Protein AF-A0A4W3HNR4-F1 (afdb_monomer_lite)

InterPro domains:
  IPR026791 Dedicator of cytokinesis [PTHR45653] (2-85)
  IPR056372 Dedicator of cytokinesis, TPR repeats region [PF23554] (2-85)

Secondary structure (DSSP, 8-state):
-HHHHHHHHHHHHHHH---GGGHHHHHHHHHHSGGGHHHHTTTS-HHHHHHHHHHHHHTSPTTSSHHHHHHHHHHHHHSTTTS----

Structure (mmCIF, N/CA/C/O backbone):
data_AF-A0A4W3HNR4-F1
#
_entry.id   AF-A0A4W3HNR4-F1
#
loop_
_atom_site.group_PDB
_atom_site.id
_atom_site.type_symbol
_atom_site.label_atom_id
_atom_site.label_alt_id
_atom_site.label_comp_id
_atom_site.label_asym_id
_atom_site.label_entity_id
_atom_site.label_seq_id
_atom_site.pdbx_PDB_ins_code
_atom_site.Cartn_x
_atom_site.Cartn_y
_atom_site.Cartn_z
_atom_site.occupancy
_atom_site.B_iso_or_equiv
_atom_site.auth_seq_id
_atom_site.auth_comp_id
_atom_site.auth_asym_id
_atom_site.auth_atom_id
_atom_site.pdbx_PDB_model_num
ATOM 1 N N . MET A 1 1 ? 8.299 -17.679 -6.031 1.00 64.62 1 MET A N 1
ATOM 2 C CA . MET A 1 1 ? 7.438 -16.544 -6.426 1.00 64.62 1 MET A CA 1
ATOM 3 C C . MET A 1 1 ? 6.023 -16.688 -5.895 1.00 64.62 1 MET A C 1
ATOM 5 O O . MET A 1 1 ? 5.527 -15.740 -5.300 1.00 64.62 1 MET A O 1
ATOM 9 N N . ASP A 1 2 ? 5.392 -17.857 -6.021 1.00 84.25 2 ASP A N 1
ATOM 10 C CA . ASP A 1 2 ? 3.997 -18.024 -5.578 1.00 84.25 2 ASP A CA 1
ATOM 11 C C . ASP A 1 2 ? 3.795 -17.844 -4.072 1.00 84.25 2 ASP A C 1
ATOM 13 O O . ASP A 1 2 ? 2.779 -17.301 -3.661 1.00 84.25 2 ASP A O 1
ATOM 17 N N . SER A 1 3 ? 4.794 -18.166 -3.246 1.00 91.25 3 SER A N 1
ATOM 18 C CA . SER A 1 3 ? 4.768 -17.873 -1.807 1.00 91.25 3 SER A CA 1
ATOM 19 C C . SER A 1 3 ? 4.676 -16.374 -1.492 1.00 91.25 3 SER A C 1
ATOM 21 O O . SER A 1 3 ? 3.946 -15.981 -0.586 1.00 91.25 3 SER A O 1
ATOM 23 N N . LEU A 1 4 ? 5.372 -15.522 -2.253 1.00 92.25 4 LEU A N 1
ATOM 24 C CA . LEU A 1 4 ? 5.339 -14.071 -2.061 1.00 92.25 4 LEU A CA 1
ATOM 25 C C . LEU A 1 4 ? 4.024 -13.477 -2.583 1.00 92.25 4 LEU A C 1
ATOM 27 O O . LEU A 1 4 ? 3.428 -12.631 -1.922 1.00 92.25 4 LEU A O 1
ATOM 31 N N . ARG A 1 5 ? 3.511 -13.979 -3.713 1.00 94.12 5 ARG A N 1
ATOM 32 C CA . ARG A 1 5 ? 2.154 -13.650 -4.184 1.00 94.12 5 ARG A CA 1
ATOM 33 C C . ARG A 1 5 ? 1.097 -14.016 -3.149 1.00 94.12 5 ARG A C 1
ATOM 35 O O . ARG A 1 5 ? 0.219 -13.207 -2.859 1.00 94.12 5 ARG A O 1
ATOM 42 N N . GLN A 1 6 ? 1.196 -15.218 -2.586 1.00 95.69 6 GLN A N 1
ATOM 43 C CA . GLN A 1 6 ? 0.289 -15.699 -1.552 1.00 95.69 6 GLN A CA 1
ATOM 44 C C . GLN A 1 6 ? 0.338 -14.788 -0.322 1.00 95.69 6 GLN A C 1
ATOM 46 O O . GLN A 1 6 ? -0.712 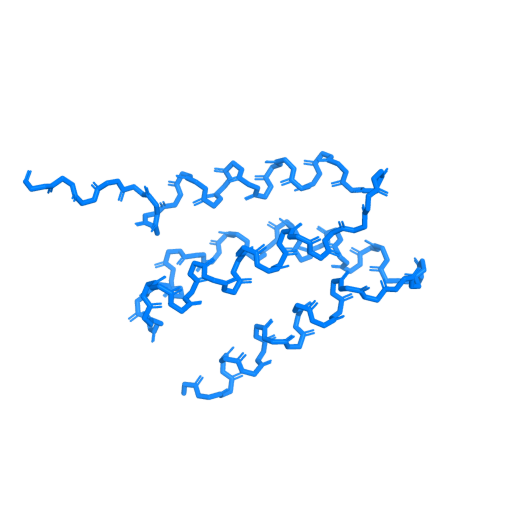-14.416 0.190 1.00 95.69 6 GLN A O 1
ATOM 51 N N . LEU A 1 7 ? 1.533 -14.354 0.096 1.00 94.94 7 LEU A N 1
ATOM 52 C CA . LEU A 1 7 ? 1.691 -13.411 1.203 1.00 94.94 7 LEU A CA 1
ATOM 53 C C . LEU A 1 7 ? 0.938 -12.095 0.950 1.00 94.94 7 LEU A C 1
ATOM 55 O O . LEU A 1 7 ? 0.156 -11.672 1.799 1.00 94.94 7 LEU A O 1
ATOM 59 N N . PHE A 1 8 ? 1.120 -11.468 -0.217 1.00 95.56 8 PHE A N 1
ATOM 60 C CA . PHE A 1 8 ? 0.404 -10.231 -0.562 1.00 95.56 8 PHE A CA 1
ATOM 61 C C . PHE A 1 8 ? -1.117 -10.431 -0.608 1.00 95.56 8 PHE A C 1
ATOM 63 O O . PHE A 1 8 ? -1.863 -9.585 -0.115 1.00 95.56 8 PHE A O 1
ATOM 70 N N . ARG A 1 9 ? -1.589 -11.566 -1.139 1.00 95.31 9 ARG A N 1
ATOM 71 C CA . ARG A 1 9 ? -3.020 -11.916 -1.133 1.00 95.31 9 ARG A CA 1
ATOM 72 C C . ARG A 1 9 ? -3.566 -12.039 0.289 1.00 95.31 9 ARG A C 1
ATOM 74 O O . ARG A 1 9 ? -4.577 -11.414 0.593 1.00 95.31 9 ARG A O 1
ATOM 81 N N . SER A 1 10 ? -2.865 -12.742 1.177 1.00 95.88 10 SER A N 1
ATOM 82 C CA . SER A 1 10 ? -3.273 -12.877 2.580 1.00 95.88 10 SER A CA 1
ATOM 83 C C . SER A 1 10 ? -3.259 -11.543 3.334 1.00 95.88 10 SER A C 1
ATOM 85 O O . SER A 1 10 ? -4.132 -11.298 4.166 1.00 95.88 10 SER A O 1
ATOM 87 N N . ILE A 1 11 ? -2.321 -10.639 3.025 1.00 95.88 11 ILE A N 1
ATOM 88 C CA . ILE A 1 11 ? -2.342 -9.274 3.571 1.00 95.88 11 ILE A CA 1
ATOM 89 C C . ILE A 1 11 ? -3.581 -8.521 3.067 1.00 95.88 11 ILE A C 1
ATOM 91 O O . ILE A 1 11 ? -4.274 -7.895 3.868 1.00 95.88 11 ILE A O 1
ATOM 95 N N . ASN A 1 12 ? -3.911 -8.615 1.777 1.00 95.44 12 ASN A N 1
ATOM 96 C CA . ASN A 1 12 ? -5.102 -7.974 1.212 1.00 95.44 12 ASN A CA 1
ATOM 97 C C . ASN A 1 12 ? -6.406 -8.488 1.829 1.00 95.44 12 ASN A C 1
ATOM 99 O O . ASN A 1 12 ? -7.288 -7.682 2.132 1.00 95.44 12 ASN A O 1
ATOM 103 N N . GLU A 1 13 ? -6.516 -9.793 2.060 1.00 94.25 13 GLU A N 1
ATOM 104 C CA . GLU A 1 13 ? -7.640 -10.406 2.777 1.00 94.25 13 GLU A CA 1
ATOM 105 C C . GLU A 1 13 ? -7.722 -9.917 4.232 1.00 94.25 13 GLU A C 1
ATOM 107 O O . GLU A 1 13 ? -8.797 -9.570 4.720 1.00 94.25 13 GLU A O 1
ATOM 112 N N . MET A 1 14 ? -6.584 -9.801 4.926 1.00 94.25 14 MET A N 1
ATOM 113 C CA . MET A 1 14 ? -6.543 -9.237 6.280 1.00 94.25 14 MET A CA 1
ATOM 114 C C . MET A 1 14 ? -7.035 -7.783 6.300 1.00 94.25 14 MET A C 1
ATOM 116 O O . MET A 1 14 ? -7.787 -7.397 7.203 1.00 94.25 14 MET A O 1
ATOM 120 N N . MET A 1 15 ? -6.674 -6.984 5.290 1.00 94.44 15 MET A N 1
ATOM 121 C CA . MET A 1 15 ? -7.118 -5.594 5.179 1.00 94.44 15 MET A CA 1
ATOM 122 C C . MET A 1 15 ? -8.634 -5.471 4.993 1.00 94.44 15 MET A C 1
ATOM 124 O O . MET A 1 15 ? -9.217 -4.564 5.590 1.00 94.44 15 MET A O 1
ATOM 128 N N . SER A 1 16 ? -9.282 -6.384 4.258 1.00 91.31 16 SER A N 1
ATOM 129 C CA . SER A 1 16 ? -10.720 -6.302 3.942 1.00 91.31 16 SER A CA 1
ATOM 130 C C . SER A 1 16 ? -11.645 -6.712 5.095 1.00 91.31 16 SER A C 1
ATOM 132 O O . SER A 1 16 ? -12.808 -6.309 5.120 1.00 91.31 16 SER A O 1
ATOM 134 N N . GLY A 1 17 ? -11.151 -7.469 6.081 1.00 86.56 17 GLY A N 1
ATOM 135 C CA . GLY A 1 17 ? -11.967 -7.926 7.212 1.00 86.56 17 GLY A CA 1
ATOM 136 C C . GLY A 1 17 ? -12.562 -6.774 8.037 1.00 86.56 17 GLY A C 1
ATOM 137 O O . GLY A 1 17 ? -11.879 -5.806 8.344 1.00 86.56 17 GLY A O 1
ATOM 138 N N . THR A 1 18 ? -13.819 -6.859 8.463 1.00 80.31 18 THR A N 1
ATOM 139 C CA . THR A 1 18 ? -14.504 -5.769 9.195 1.00 80.31 18 THR A CA 1
ATOM 140 C C . THR A 1 18 ? -14.232 -5.747 10.702 1.00 80.31 18 THR A C 1
ATOM 142 O O . THR A 1 18 ? -14.653 -4.817 11.382 1.00 80.31 18 THR A O 1
ATOM 145 N N . SER A 1 19 ? -13.525 -6.751 11.230 1.00 82.44 19 SER A N 1
ATOM 146 C CA . SER A 1 19 ? -13.236 -6.868 12.661 1.00 82.44 19 SER A CA 1
ATOM 147 C C . SER A 1 19 ? -12.284 -5.778 13.156 1.00 82.44 19 SER A C 1
ATOM 149 O O . SER A 1 19 ? -11.182 -5.594 12.627 1.00 82.44 19 SER A O 1
ATOM 151 N N . ASP A 1 20 ? -12.675 -5.126 14.250 1.00 81.31 20 ASP A N 1
ATOM 152 C CA . ASP A 1 20 ? -11.865 -4.109 14.921 1.00 81.31 20 ASP A CA 1
ATOM 153 C C . ASP A 1 20 ? -10.641 -4.685 15.636 1.00 81.31 20 ASP A C 1
ATOM 155 O O . ASP A 1 20 ? -9.686 -3.957 15.909 1.00 81.31 20 ASP A O 1
ATOM 159 N N . GLN A 1 21 ? -10.607 -6.004 15.851 1.00 84.94 21 GLN A N 1
ATOM 160 C CA . GLN A 1 21 ? -9.468 -6.679 16.476 1.00 84.94 21 GLN A CA 1
ATOM 161 C C . GLN A 1 21 ? -8.174 -6.535 15.663 1.00 84.94 21 GLN A C 1
ATOM 163 O O . GLN A 1 21 ? -7.085 -6.553 16.231 1.00 84.94 21 GLN A O 1
ATOM 168 N N . ASN A 1 22 ? -8.279 -6.310 14.348 1.00 87.44 22 ASN A N 1
ATOM 169 C CA . ASN A 1 22 ? -7.119 -6.251 13.460 1.00 87.44 22 ASN A CA 1
ATOM 170 C C . ASN A 1 22 ? -6.657 -4.817 13.148 1.00 87.44 22 ASN A C 1
ATOM 172 O O . ASN A 1 22 ? -5.723 -4.645 12.367 1.00 87.44 22 ASN A O 1
ATOM 176 N N . VAL A 1 23 ? -7.261 -3.772 13.732 1.00 91.62 23 VAL A N 1
ATOM 177 C CA . VAL A 1 23 ? -6.953 -2.364 13.386 1.00 91.62 23 VAL A CA 1
ATOM 178 C C . VAL A 1 23 ? -5.471 -2.025 13.564 1.00 91.62 23 VAL A C 1
ATOM 180 O O .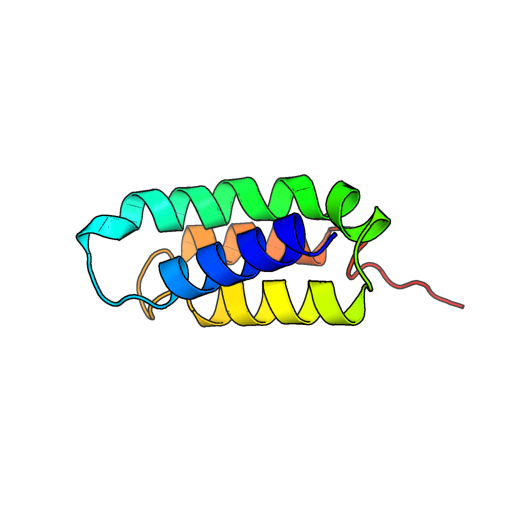 VAL A 1 23 ? -4.890 -1.352 12.713 1.00 91.62 23 VAL A O 1
ATOM 183 N N . ILE A 1 24 ? -4.839 -2.528 14.627 1.00 93.25 24 ILE A N 1
ATOM 184 C CA . ILE A 1 24 ? -3.411 -2.298 14.895 1.00 93.25 24 ILE A CA 1
ATOM 185 C C . ILE A 1 24 ? -2.548 -2.942 13.802 1.00 93.25 24 ILE A C 1
ATOM 187 O O . ILE A 1 24 ? -1.650 -2.299 13.260 1.00 93.25 24 ILE A O 1
ATOM 191 N N . VAL A 1 25 ? -2.857 -4.188 13.431 1.00 93.75 25 VAL A N 1
ATOM 192 C CA . VAL A 1 25 ? -2.124 -4.935 12.396 1.00 93.75 25 VAL A CA 1
ATOM 193 C C . VAL A 1 25 ? -2.293 -4.279 11.025 1.00 93.75 25 VAL A C 1
ATOM 195 O O . VAL A 1 25 ? -1.318 -4.134 10.292 1.00 93.75 25 VAL A O 1
ATOM 198 N N . LYS A 1 26 ? -3.494 -3.787 10.701 1.00 95.19 26 LYS A N 1
ATOM 199 C CA . LYS A 1 26 ? -3.750 -3.012 9.476 1.00 95.19 26 LYS A CA 1
ATOM 200 C C . LYS A 1 26 ? -2.948 -1.715 9.433 1.00 95.19 26 LYS A C 1
ATOM 202 O O . LYS A 1 26 ? -2.379 -1.375 8.400 1.00 95.19 26 LYS A O 1
ATOM 207 N N . GLY A 1 27 ? -2.869 -1.006 10.559 1.00 95.88 27 GLY A N 1
ATOM 208 C CA . GLY A 1 27 ? -2.024 0.180 10.689 1.00 95.88 27 GLY A CA 1
ATOM 209 C C . GLY A 1 27 ? -0.544 -0.136 10.459 1.00 95.88 27 GLY A C 1
ATOM 210 O O . GLY A 1 27 ? 0.140 0.608 9.759 1.00 95.88 27 GLY A O 1
ATOM 211 N N . ALA A 1 28 ? -0.060 -1.265 10.984 1.00 96.38 28 ALA A N 1
ATOM 212 C CA . ALA A 1 28 ? 1.303 -1.728 10.742 1.00 96.38 28 ALA A CA 1
ATOM 213 C C . ALA A 1 28 ? 1.531 -2.094 9.266 1.00 96.38 28 ALA A C 1
ATOM 215 O O . ALA A 1 28 ? 2.535 -1.684 8.691 1.00 96.38 28 ALA A O 1
ATOM 216 N N . ALA A 1 29 ? 0.587 -2.785 8.624 1.00 97.00 29 ALA A N 1
ATOM 217 C CA . ALA A 1 29 ? 0.677 -3.095 7.199 1.00 97.00 29 ALA A CA 1
ATOM 218 C C . ALA A 1 29 ? 0.775 -1.815 6.352 1.00 97.00 29 ALA A C 1
ATOM 220 O O . ALA A 1 29 ? 1.651 -1.718 5.497 1.00 97.00 29 ALA A O 1
ATOM 221 N N . LEU A 1 30 ? -0.049 -0.799 6.642 1.00 97.62 30 LEU A N 1
ATOM 222 C CA . LEU A 1 30 ? 0.008 0.505 5.964 1.00 97.62 30 LEU A CA 1
ATOM 223 C C . LEU A 1 30 ? 1.346 1.226 6.166 1.00 97.62 30 LEU A C 1
ATOM 225 O O . LEU A 1 30 ? 1.766 1.979 5.296 1.00 97.62 30 LEU A O 1
ATOM 229 N N . LYS A 1 31 ? 2.016 0.999 7.298 1.00 96.62 31 LYS A N 1
ATOM 230 C CA . LYS A 1 31 ? 3.314 1.603 7.602 1.00 96.62 31 LYS A CA 1
ATOM 231 C C . LYS A 1 31 ? 4.478 0.885 6.920 1.00 96.62 31 LYS A C 1
ATOM 233 O O . LYS A 1 31 ? 5.383 1.552 6.443 1.00 96.62 31 LYS A O 1
ATOM 238 N N . TYR A 1 32 ? 4.483 -0.447 6.920 1.00 96.44 32 TYR A N 1
ATOM 239 C CA . TYR A 1 32 ? 5.666 -1.236 6.551 1.00 96.44 32 TYR A CA 1
ATOM 240 C C . TYR A 1 32 ? 5.608 -1.837 5.148 1.00 96.44 32 TYR A C 1
ATOM 242 O O . TYR A 1 32 ? 6.640 -1.977 4.504 1.00 96.44 32 TYR A O 1
ATOM 250 N N . LEU A 1 33 ? 4.424 -2.175 4.633 1.00 96.06 33 LEU A N 1
ATOM 251 C CA . LEU A 1 33 ? 4.312 -2.693 3.272 1.00 96.06 33 LEU A CA 1
ATOM 252 C C . LEU A 1 33 ? 4.785 -1.706 2.183 1.00 96.06 33 LEU A C 1
ATOM 254 O O . LEU A 1 33 ? 5.404 -2.169 1.226 1.00 96.06 33 LEU A O 1
ATOM 258 N N . PRO A 1 34 ? 4.560 -0.377 2.278 1.00 95.00 34 PRO A N 1
ATOM 259 C CA . PRO A 1 34 ? 5.054 0.528 1.246 1.00 95.00 34 PRO A CA 1
ATOM 260 C C . PRO A 1 34 ? 6.585 0.678 1.250 1.00 95.00 34 PRO A C 1
ATOM 262 O O . PRO A 1 34 ? 7.166 0.961 0.207 1.00 95.00 34 PRO A O 1
ATOM 265 N N . THR A 1 35 ? 7.271 0.422 2.372 1.00 94.44 35 THR A N 1
ATOM 266 C CA . THR A 1 35 ? 8.729 0.631 2.466 1.00 94.44 35 THR A CA 1
ATOM 267 C C . THR A 1 35 ? 9.538 -0.399 1.680 1.00 94.44 35 THR A C 1
ATOM 269 O O . THR A 1 35 ? 10.727 -0.198 1.471 1.00 94.44 35 THR A O 1
ATOM 272 N N . ILE A 1 36 ? 8.915 -1.510 1.271 1.00 93.75 36 ILE A N 1
ATOM 273 C CA . ILE A 1 36 ? 9.569 -2.596 0.526 1.00 93.75 36 ILE A CA 1
ATOM 274 C C . ILE A 1 36 ? 9.243 -2.576 -0.973 1.00 93.75 36 ILE A C 1
ATOM 276 O O . ILE A 1 36 ? 9.686 -3.466 -1.696 1.00 93.75 36 ILE A O 1
ATOM 280 N N . VAL A 1 37 ? 8.453 -1.605 -1.457 1.00 93.00 37 VAL A N 1
ATOM 281 C CA . VAL A 1 37 ? 7.957 -1.563 -2.852 1.00 93.00 37 VAL A CA 1
ATOM 282 C C . VAL A 1 37 ? 9.103 -1.666 -3.864 1.00 93.00 37 VAL A C 1
ATOM 284 O O . VAL A 1 37 ? 9.009 -2.428 -4.828 1.00 93.00 37 VAL A O 1
ATOM 287 N N . ASN A 1 38 ? 10.203 -0.954 -3.613 1.00 90.88 38 ASN A N 1
ATOM 288 C CA . ASN A 1 38 ? 11.372 -0.932 -4.494 1.00 90.88 38 ASN A CA 1
ATOM 289 C C . ASN A 1 38 ? 12.131 -2.264 -4.555 1.00 90.88 38 ASN A C 1
ATOM 291 O O . ASN A 1 38 ? 12.788 -2.528 -5.560 1.00 90.88 38 ASN A O 1
ATOM 295 N N . ASP A 1 39 ? 12.013 -3.111 -3.535 1.00 92.19 39 ASP A N 1
ATOM 296 C CA . ASP A 1 39 ? 12.597 -4.451 -3.545 1.00 92.19 39 ASP A CA 1
ATOM 297 C C . ASP A 1 39 ? 11.653 -5.437 -4.235 1.00 92.19 39 ASP A C 1
ATOM 299 O O . ASP A 1 39 ? 12.057 -6.213 -5.103 1.00 92.19 39 ASP A O 1
ATOM 303 N N . VAL A 1 40 ? 10.358 -5.386 -3.899 1.00 92.69 40 VAL A N 1
ATOM 304 C CA . VAL A 1 40 ? 9.387 -6.340 -4.452 1.00 92.69 40 VAL A CA 1
ATOM 305 C C . VAL A 1 40 ? 9.120 -6.106 -5.940 1.00 92.69 40 VAL A C 1
ATOM 307 O O . VAL A 1 40 ? 8.860 -7.072 -6.658 1.00 92.69 40 VAL A O 1
ATOM 310 N N . LYS A 1 41 ? 9.268 -4.877 -6.456 1.00 89.56 41 LYS A N 1
ATOM 311 C CA . LYS A 1 41 ? 9.154 -4.609 -7.904 1.00 89.56 41 LYS A CA 1
ATOM 312 C C . LYS A 1 41 ? 10.187 -5.378 -8.737 1.00 89.56 41 LYS A C 1
ATOM 314 O O . LYS A 1 41 ? 9.944 -5.622 -9.909 1.00 89.56 41 LYS A O 1
ATOM 319 N N . LEU A 1 42 ? 11.333 -5.755 -8.154 1.00 92.00 42 LEU A N 1
ATOM 320 C CA . LEU A 1 42 ? 12.395 -6.478 -8.867 1.00 92.00 42 LEU A CA 1
ATOM 321 C C . LEU A 1 42 ? 12.037 -7.944 -9.121 1.00 92.00 42 LEU A C 1
ATOM 323 O O . LEU A 1 42 ? 12.670 -8.601 -9.944 1.00 92.00 42 LEU A O 1
ATOM 327 N N . VAL A 1 43 ? 11.047 -8.466 -8.393 1.00 93.06 43 VAL A N 1
ATOM 328 C CA . VAL A 1 43 ? 10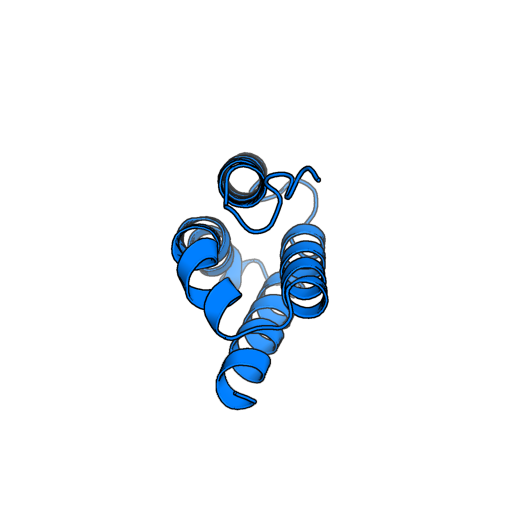.637 -9.870 -8.476 1.00 93.06 43 VAL A CA 1
ATOM 329 C C . VAL A 1 43 ? 9.203 -10.043 -8.978 1.00 93.06 43 VAL A C 1
ATOM 331 O O . VAL A 1 43 ? 8.873 -11.119 -9.468 1.00 93.06 43 VAL A O 1
ATOM 334 N N . PHE A 1 44 ? 8.350 -9.019 -8.905 1.00 93.25 44 PHE A N 1
ATOM 335 C CA . PHE A 1 44 ? 6.991 -9.046 -9.457 1.00 93.25 44 PHE A CA 1
ATOM 336 C C . PHE A 1 44 ? 6.900 -8.448 -10.863 1.00 93.25 44 PHE A C 1
ATOM 338 O O . PHE A 1 44 ? 7.657 -7.553 -11.223 1.00 93.25 44 PHE A O 1
ATOM 345 N N . ASP A 1 45 ? 5.885 -8.878 -11.622 1.00 92.56 45 ASP A N 1
ATOM 346 C CA . ASP A 1 45 ? 5.405 -8.077 -12.748 1.00 92.56 45 ASP A CA 1
ATOM 347 C C . ASP A 1 45 ? 4.868 -6.730 -12.214 1.00 92.56 45 ASP A C 1
ATOM 349 O O . ASP A 1 45 ? 4.063 -6.734 -11.274 1.00 92.56 45 ASP A O 1
ATOM 353 N N . PRO A 1 46 ? 5.276 -5.578 -12.781 1.00 89.75 46 PRO A N 1
ATOM 354 C CA . PRO A 1 46 ? 4.859 -4.275 -12.273 1.00 89.75 46 PRO A CA 1
ATOM 355 C C . PRO A 1 46 ? 3.341 -4.080 -12.267 1.00 89.75 46 PRO A C 1
ATOM 357 O O . PRO A 1 46 ? 2.809 -3.518 -11.313 1.00 89.75 46 PRO A O 1
ATOM 360 N N . LYS A 1 47 ? 2.613 -4.587 -13.274 1.00 91.06 47 LYS A N 1
ATOM 361 C CA . LYS A 1 47 ? 1.148 -4.443 -13.333 1.00 91.06 47 LYS A CA 1
ATOM 362 C C . LYS A 1 47 ? 0.469 -5.311 -12.277 1.00 91.06 47 LYS A C 1
ATOM 364 O O . LYS A 1 47 ? -0.471 -4.846 -11.627 1.00 91.06 47 LYS A O 1
ATOM 369 N N . GLU A 1 48 ? 0.949 -6.541 -12.082 1.00 94.38 48 GLU A N 1
ATOM 370 C CA . GLU A 1 48 ? 0.501 -7.423 -10.996 1.00 94.38 48 GLU A CA 1
ATOM 371 C C . GLU A 1 48 ? 0.704 -6.745 -9.633 1.00 94.38 48 GLU A C 1
ATOM 373 O O . GLU A 1 48 ? -0.228 -6.668 -8.827 1.00 94.38 48 GLU A O 1
ATOM 378 N N . LEU A 1 49 ? 1.895 -6.192 -9.395 1.00 94.38 49 LEU A N 1
ATOM 379 C CA . LEU A 1 49 ? 2.227 -5.525 -8.140 1.00 94.38 49 LEU A CA 1
ATOM 380 C C . LEU A 1 49 ? 1.385 -4.263 -7.906 1.00 94.38 49 LEU A C 1
ATOM 382 O O . LEU A 1 49 ? 0.830 -4.087 -6.818 1.00 94.38 49 LEU A O 1
ATOM 386 N N . SER A 1 50 ? 1.218 -3.413 -8.925 1.00 93.06 50 SER A N 1
ATOM 387 C CA . SER A 1 50 ? 0.350 -2.232 -8.848 1.00 93.06 50 SER A CA 1
ATOM 388 C C . SER A 1 50 ? -1.095 -2.611 -8.520 1.00 93.06 50 SER A C 1
ATOM 390 O O . SER A 1 50 ? -1.743 -1.925 -7.724 1.00 93.06 50 SER A O 1
ATOM 392 N N . LYS A 1 51 ? -1.609 -3.716 -9.080 1.00 94.50 51 LYS A N 1
ATOM 393 C CA . LYS A 1 51 ? -2.953 -4.214 -8.761 1.00 94.50 51 LYS A CA 1
ATOM 394 C C . LYS A 1 51 ? -3.057 -4.669 -7.303 1.00 94.50 51 LYS A C 1
ATOM 396 O O . LYS A 1 51 ? -4.002 -4.270 -6.625 1.00 94.50 51 LYS A O 1
ATOM 401 N N . LEU A 1 52 ? -2.070 -5.412 -6.798 1.00 95.62 52 LEU A N 1
ATOM 402 C CA . LEU A 1 52 ? -2.034 -5.849 -5.397 1.00 95.62 52 LEU A CA 1
ATOM 403 C C . LEU A 1 52 ? -2.035 -4.665 -4.420 1.00 95.62 52 LEU A C 1
ATOM 405 O O . LEU A 1 52 ? -2.813 -4.685 -3.466 1.00 95.62 52 LEU A O 1
ATOM 409 N N . PHE A 1 53 ? -1.233 -3.625 -4.673 1.00 95.38 53 PHE A N 1
ATOM 410 C CA . PHE A 1 53 ? -1.222 -2.408 -3.850 1.00 95.38 53 PHE A CA 1
ATOM 411 C C . PHE A 1 53 ? -2.499 -1.575 -3.991 1.00 95.38 53 PHE A C 1
ATOM 413 O O . PHE A 1 53 ? -2.972 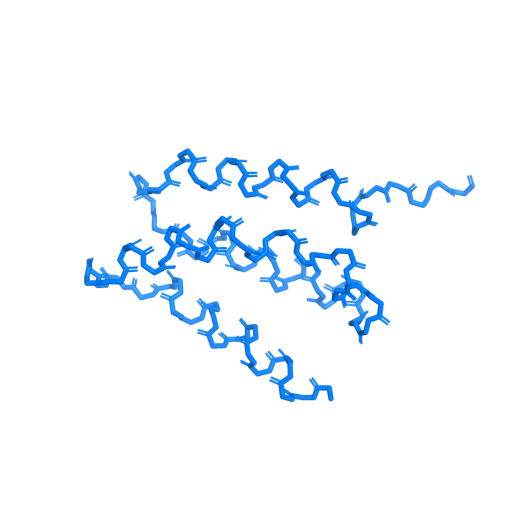-0.987 -3.020 1.00 95.38 53 PHE A O 1
ATOM 420 N N . THR A 1 54 ? -3.098 -1.544 -5.180 1.00 94.31 54 THR A N 1
ATOM 421 C CA . THR A 1 54 ? -4.391 -0.881 -5.373 1.00 94.31 54 THR A CA 1
ATOM 422 C C . THR A 1 54 ? -5.458 -1.555 -4.516 1.00 94.31 54 THR A C 1
ATOM 424 O O . THR A 1 54 ? -6.161 -0.871 -3.771 1.00 94.31 54 THR A O 1
ATOM 427 N N . ASP A 1 55 ? -5.546 -2.883 -4.563 1.00 96.00 55 ASP A N 1
ATOM 428 C CA . ASP A 1 55 ? -6.517 -3.647 -3.776 1.00 96.00 55 ASP A CA 1
ATOM 429 C C . ASP A 1 55 ? -6.246 -3.499 -2.267 1.00 96.00 55 ASP A C 1
ATOM 431 O O . ASP A 1 55 ? -7.175 -3.273 -1.490 1.00 96.00 55 ASP A O 1
ATOM 435 N N . PHE A 1 56 ? -4.973 -3.496 -1.859 1.00 96.44 56 PHE A N 1
ATOM 436 C CA . PHE A 1 56 ? -4.533 -3.227 -0.484 1.00 96.44 56 PHE A CA 1
ATOM 437 C C . PHE A 1 56 ? -5.087 -1.907 0.070 1.00 96.44 56 PHE A C 1
ATOM 439 O O . PHE A 1 56 ? -5.684 -1.874 1.150 1.00 96.44 56 PHE A O 1
ATOM 446 N N . ILE A 1 57 ? -4.930 -0.817 -0.686 1.00 96.00 57 ILE A N 1
ATOM 447 C CA . ILE A 1 57 ? -5.405 0.519 -0.304 1.00 96.00 57 ILE A CA 1
ATOM 448 C C . ILE A 1 57 ? -6.938 0.602 -0.320 1.00 96.00 57 ILE A C 1
ATOM 450 O O . ILE A 1 57 ? -7.529 1.270 0.539 1.00 96.00 57 ILE A O 1
ATOM 454 N N . HIS A 1 58 ? -7.597 -0.052 -1.279 1.00 94.81 58 HIS A N 1
ATOM 455 C CA . HIS A 1 58 ? -9.061 -0.081 -1.358 1.00 94.81 58 HIS A CA 1
ATOM 456 C C . HIS A 1 58 ? -9.686 -0.842 -0.190 1.00 94.81 58 HIS A C 1
ATOM 458 O O . HIS A 1 58 ? -10.736 -0.435 0.303 1.00 94.81 58 HIS A O 1
ATOM 464 N N . ASN A 1 59 ? -9.010 -1.877 0.306 1.00 95.19 59 ASN A N 1
ATOM 465 C CA . ASN A 1 59 ? -9.481 -2.681 1.427 1.00 95.19 59 ASN A CA 1
ATOM 466 C C . ASN A 1 59 ? -9.379 -1.968 2.785 1.00 95.19 59 ASN A C 1
ATOM 468 O O . ASN A 1 59 ? -9.915 -2.470 3.770 1.00 95.19 59 ASN A O 1
ATOM 472 N N . VAL A 1 60 ? -8.736 -0.796 2.874 1.00 93.12 60 VAL A N 1
ATOM 473 C CA . VAL A 1 60 ? -8.727 -0.002 4.113 1.00 93.12 60 VAL A CA 1
ATOM 474 C C . VAL A 1 60 ? -10.157 0.446 4.455 1.00 93.12 60 VAL A C 1
ATOM 476 O O . VAL A 1 60 ? -10.755 1.174 3.656 1.00 93.12 60 VAL A O 1
ATOM 479 N N . PRO A 1 61 ? -10.695 0.092 5.642 1.00 86.81 61 PRO A N 1
ATOM 480 C CA . PRO A 1 61 ? -12.062 0.437 6.017 1.00 86.81 61 PRO A CA 1
ATOM 481 C C . PRO A 1 61 ? -12.330 1.953 5.961 1.00 86.81 61 PRO A C 1
ATOM 483 O O . PRO A 1 61 ? -11.527 2.728 6.493 1.00 86.81 61 PRO A O 1
ATOM 486 N N . PRO A 1 62 ? -13.460 2.397 5.375 1.00 88.00 62 PRO A N 1
ATOM 487 C CA . PRO A 1 62 ? -13.815 3.812 5.308 1.00 88.00 62 PRO A CA 1
ATOM 488 C C . PRO A 1 62 ? -13.844 4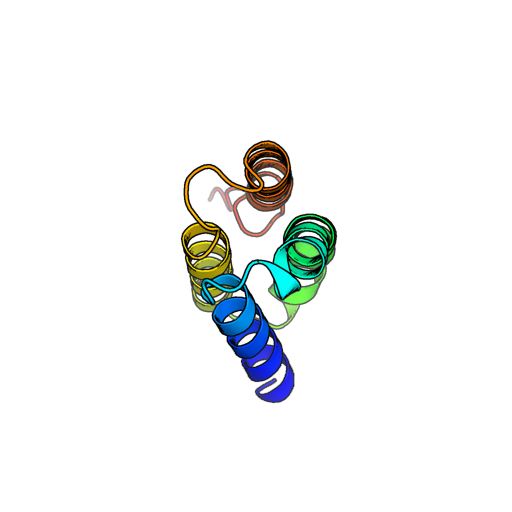.473 6.691 1.00 88.00 62 PRO A C 1
ATOM 490 O O . PRO A 1 62 ? -14.323 3.894 7.664 1.00 88.00 62 PRO A O 1
ATOM 493 N N . GLY A 1 63 ? -13.315 5.695 6.784 1.00 89.12 63 GLY A N 1
ATOM 494 C CA . GLY A 1 63 ? -13.275 6.468 8.031 1.00 89.12 63 GLY A CA 1
ATOM 495 C C . GLY A 1 63 ? -12.258 5.984 9.073 1.00 89.12 63 GLY A C 1
ATOM 496 O O . GLY A 1 63 ? -12.084 6.651 10.091 1.00 89.12 63 GLY A O 1
ATOM 497 N N . LYS A 1 64 ? -11.546 4.874 8.833 1.00 90.38 64 LYS A N 1
ATOM 498 C CA . LYS A 1 64 ? -10.477 4.374 9.711 1.00 90.38 64 LYS A CA 1
ATOM 499 C C . LYS A 1 64 ? -9.113 4.535 9.053 1.00 90.38 64 LYS A C 1
ATOM 501 O O . LYS A 1 64 ? -8.990 4.512 7.833 1.00 90.38 64 LYS A O 1
ATOM 506 N N . LEU A 1 65 ? -8.078 4.672 9.885 1.00 94.38 65 LEU A N 1
ATOM 507 C CA . LEU A 1 65 ? -6.674 4.691 9.456 1.00 94.38 65 LEU A CA 1
ATOM 508 C C . LEU A 1 65 ? -6.373 5.738 8.363 1.00 94.38 65 LEU A C 1
ATOM 510 O O . LEU A 1 65 ? -5.499 5.528 7.529 1.00 94.38 65 LEU A O 1
ATOM 514 N N . VAL A 1 66 ? -7.108 6.857 8.345 1.00 95.38 66 VAL A N 1
ATOM 515 C CA . VAL A 1 66 ? -7.071 7.842 7.248 1.00 95.38 66 VAL A CA 1
ATOM 516 C C . VAL A 1 66 ? -5.662 8.403 7.041 1.00 95.38 66 VAL A C 1
ATOM 518 O O . VAL A 1 66 ? -5.178 8.439 5.913 1.00 95.38 66 VAL A O 1
ATOM 521 N N . LEU A 1 67 ? -4.975 8.775 8.125 1.00 96.50 67 LEU A N 1
ATOM 522 C CA . LEU A 1 67 ? -3.603 9.284 8.050 1.00 96.50 67 LEU A CA 1
ATOM 523 C C . LEU A 1 67 ? -2.617 8.200 7.605 1.00 96.50 67 LEU A C 1
ATOM 525 O O . LEU A 1 67 ? -1.772 8.454 6.756 1.00 96.50 67 LEU A O 1
ATOM 529 N N . GLN A 1 68 ? -2.743 6.980 8.129 1.00 97.06 68 GLN A N 1
ATOM 530 C CA . GLN A 1 68 ? -1.889 5.856 7.742 1.00 97.06 68 GLN A CA 1
ATOM 531 C C . GLN A 1 68 ? -2.079 5.501 6.264 1.00 97.06 68 GLN A C 1
ATOM 533 O O . GLN A 1 68 ? -1.099 5.249 5.570 1.00 97.06 68 GLN A O 1
ATOM 538 N N . LYS A 1 69 ? -3.320 5.532 5.765 1.00 97.06 69 LYS A N 1
ATOM 539 C CA . LYS A 1 69 ? -3.647 5.339 4.348 1.00 97.06 69 LYS A CA 1
ATOM 540 C C . LYS A 1 69 ? -3.013 6.421 3.480 1.00 97.06 69 LYS A C 1
ATOM 542 O O . LYS A 1 69 ? -2.443 6.096 2.445 1.00 97.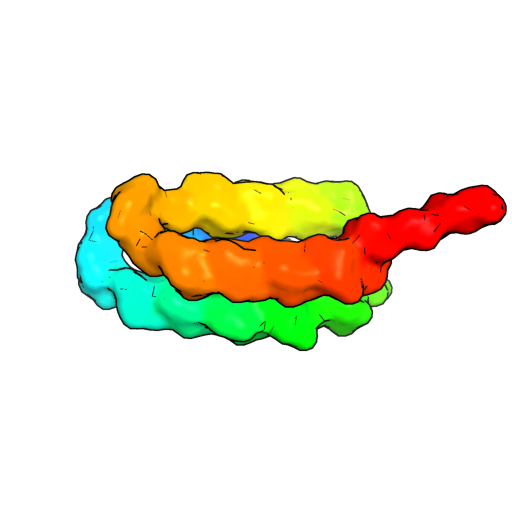06 69 LYS A O 1
ATOM 547 N N . LEU A 1 70 ? -3.086 7.681 3.910 1.00 97.12 70 LEU A N 1
ATOM 548 C CA . LEU A 1 70 ? -2.479 8.804 3.198 1.00 97.12 70 LEU A CA 1
ATOM 549 C C . LEU A 1 70 ? -0.953 8.673 3.126 1.00 97.12 70 LEU A C 1
ATOM 551 O O . LEU A 1 70 ? -0.398 8.764 2.037 1.00 97.12 70 LEU A O 1
ATOM 555 N N . TYR A 1 71 ? -0.279 8.406 4.247 1.00 97.06 71 TYR A N 1
ATOM 556 C CA . TYR A 1 71 ? 1.174 8.209 4.247 1.00 97.06 71 TYR A CA 1
ATOM 557 C C . TYR A 1 71 ? 1.588 6.998 3.411 1.00 97.06 71 TYR A C 1
ATOM 559 O O . TYR A 1 71 ? 2.530 7.090 2.635 1.00 97.06 71 TYR A O 1
ATOM 567 N N . CYS A 1 72 ? 0.845 5.894 3.504 1.00 97.38 72 CYS A N 1
ATOM 568 C CA . CYS A 1 72 ? 1.086 4.714 2.681 1.00 97.38 72 CYS A CA 1
ATOM 569 C C . CYS A 1 72 ? 1.005 5.040 1.183 1.00 97.38 72 CYS A C 1
ATOM 571 O O . CYS A 1 72 ? 1.887 4.661 0.419 1.00 97.38 72 CYS A O 1
ATOM 573 N N . LEU A 1 73 ? -0.021 5.791 0.772 1.00 96.12 73 LEU A N 1
ATOM 574 C CA . LEU A 1 73 ? -0.168 6.252 -0.605 1.00 96.12 73 LEU A CA 1
ATOM 575 C C . LEU A 1 73 ? 1.009 7.121 -1.049 1.00 96.12 73 LEU A C 1
ATOM 577 O O . LEU A 1 73 ? 1.525 6.888 -2.134 1.00 96.12 73 LEU A O 1
ATOM 581 N N . ILE A 1 74 ? 1.442 8.074 -0.218 1.00 94.88 74 ILE A N 1
ATOM 582 C CA . ILE A 1 74 ? 2.589 8.951 -0.502 1.00 94.88 74 ILE A CA 1
ATOM 583 C C . ILE A 1 74 ? 3.857 8.126 -0.758 1.00 94.88 74 ILE A C 1
ATOM 585 O O . ILE A 1 74 ? 4.542 8.350 -1.752 1.00 94.88 74 ILE A O 1
ATOM 589 N N . GLU A 1 75 ? 4.148 7.149 0.098 1.00 93.94 75 GLU A N 1
ATOM 590 C CA . GLU A 1 75 ? 5.313 6.272 -0.064 1.00 93.94 75 GLU A CA 1
ATOM 591 C C . GLU A 1 75 ? 5.219 5.433 -1.349 1.00 93.94 75 GLU A C 1
ATOM 593 O O . GLU A 1 75 ? 6.190 5.316 -2.093 1.00 93.94 75 GLU A O 1
ATOM 598 N N . ILE A 1 76 ? 4.035 4.893 -1.660 1.00 93.44 76 ILE A N 1
ATOM 599 C CA . ILE A 1 76 ? 3.822 4.097 -2.875 1.00 93.44 76 ILE A CA 1
ATOM 600 C C . ILE A 1 76 ? 4.005 4.952 -4.134 1.00 93.44 76 ILE A C 1
ATOM 602 O O . ILE A 1 76 ? 4.707 4.525 -5.047 1.00 93.44 76 ILE A O 1
ATOM 606 N N . VAL A 1 77 ? 3.410 6.146 -4.213 1.00 91.06 77 VAL A N 1
ATOM 607 C CA . VAL A 1 77 ? 3.500 6.982 -5.429 1.00 91.06 77 VAL A CA 1
ATOM 608 C C . VAL A 1 77 ? 4.891 7.574 -5.648 1.00 91.06 77 VAL A C 1
ATOM 610 O O . VAL A 1 77 ? 5.248 7.849 -6.790 1.00 91.06 77 VAL A O 1
ATOM 613 N N . HIS A 1 78 ? 5.677 7.757 -4.583 1.00 90.50 78 HIS A N 1
ATOM 614 C CA . HIS A 1 78 ? 7.079 8.168 -4.683 1.00 90.50 78 HIS A CA 1
ATOM 615 C C . HIS A 1 78 ? 8.040 6.998 -4.923 1.00 90.50 78 HIS A C 1
ATOM 617 O O . HIS A 1 78 ? 9.213 7.233 -5.201 1.00 90.50 78 HIS A O 1
ATOM 623 N N . SER A 1 79 ? 7.573 5.752 -4.815 1.00 90.38 79 SER A N 1
ATOM 624 C CA . SER A 1 79 ? 8.376 4.588 -5.177 1.00 90.38 79 SER A CA 1
ATOM 625 C C . SER A 1 79 ? 8.554 4.487 -6.688 1.00 90.38 79 SER A C 1
ATOM 627 O O . SER A 1 79 ? 7.724 4.954 -7.476 1.00 90.38 79 SER A O 1
ATOM 629 N N . ASP A 1 80 ? 9.576 3.746 -7.098 1.00 88.56 80 ASP A N 1
ATOM 630 C CA . ASP A 1 80 ? 9.884 3.574 -8.511 1.00 88.56 80 ASP A CA 1
ATOM 631 C C . ASP A 1 80 ? 8.822 2.757 -9.273 1.00 88.56 80 ASP A C 1
ATOM 633 O O . ASP A 1 80 ? 8.890 2.620 -10.491 1.00 88.56 80 ASP A O 1
ATOM 637 N N . LEU A 1 81 ? 7.850 2.170 -8.562 1.00 87.75 81 LEU A N 1
ATOM 638 C CA . LEU A 1 81 ? 6.738 1.435 -9.165 1.00 87.75 81 LEU A CA 1
ATOM 639 C C . LEU A 1 81 ? 5.823 2.356 -9.990 1.00 87.75 81 LEU A C 1
ATOM 641 O O . LEU A 1 81 ? 5.194 1.893 -10.941 1.00 87.75 81 LEU A O 1
ATOM 645 N N . PHE A 1 82 ? 5.746 3.642 -9.622 1.00 82.38 82 PHE A N 1
ATOM 646 C CA . PHE A 1 82 ? 4.887 4.641 -10.269 1.00 82.38 82 PHE A CA 1
ATOM 647 C C . PHE A 1 82 ? 5.644 5.880 -10.768 1.00 82.38 82 PHE A C 1
ATOM 649 O O . PHE A 1 82 ? 5.042 6.742 -11.416 1.00 82.38 82 PHE A O 1
ATOM 656 N N . THR A 1 83 ? 6.955 5.981 -10.526 1.00 75.38 83 THR A N 1
ATOM 657 C CA . THR A 1 83 ? 7.777 6.978 -11.220 1.00 75.38 83 THR A CA 1
ATOM 658 C C . THR A 1 83 ? 7.764 6.679 -12.712 1.00 75.38 83 THR A C 1
ATOM 660 O O . THR A 1 83 ? 7.965 5.538 -13.124 1.00 75.38 83 THR A O 1
ATOM 663 N N . HIS A 1 84 ? 7.517 7.699 -13.529 1.00 61.41 84 HIS A N 1
ATOM 664 C CA . HIS A 1 84 ? 7.480 7.552 -14.976 1.00 61.41 84 HIS A CA 1
ATOM 665 C C . HIS A 1 84 ? 8.805 6.964 -15.481 1.00 61.41 84 HIS A C 1
ATOM 667 O O . HIS A 1 84 ? 9.842 7.622 -15.413 1.00 61.41 84 HIS A O 1
ATOM 673 N N . HIS A 1 85 ? 8.754 5.772 -16.077 1.00 56.91 85 HIS A N 1
ATOM 674 C CA . HIS A 1 85 ? 9.621 5.483 -17.211 1.00 56.91 85 HIS A CA 1
ATOM 675 C C . HIS A 1 85 ? 9.113 6.361 -18.355 1.00 56.91 85 HIS A C 1
ATOM 677 O O . HIS A 1 85 ? 8.270 5.944 -19.146 1.00 56.91 85 HIS A O 1
ATOM 683 N N . GLY A 1 86 ? 9.536 7.628 -18.348 1.00 49.69 86 GLY A N 1
ATOM 684 C CA . GLY A 1 86 ? 9.534 8.410 -19.570 1.00 49.69 86 GLY A CA 1
ATOM 685 C C . GLY A 1 86 ? 10.333 7.637 -20.613 1.00 49.69 86 GLY A C 1
ATOM 686 O O . GLY A 1 86 ? 11.353 7.026 -20.284 1.00 49.69 86 GLY A O 1
ATOM 687 N N . GLU A 1 87 ? 9.809 7.618 -21.830 1.00 38.22 87 GLU A N 1
ATOM 688 C CA . GLU A 1 87 ? 10.632 7.444 -23.025 1.00 38.22 87 GLU A CA 1
ATOM 689 C C . GLU A 1 87 ? 11.869 8.356 -22.975 1.00 38.22 87 GLU A C 1
ATOM 691 O O . GLU A 1 87 ? 11.750 9.494 -22.453 1.00 38.22 87 GLU A O 1
#

Organism: Callorhinchus milii (NCBI:txid7868)

Sequence (87 aa):
MDSLRQLFRSINEMMSGTSDQNVIVKGAALKYLPTIVNDVKLVFDPKELSKLFTDFIHNVPPGKLVLQKLYCLIEIVHSDLFTHHGE

Foldseek 3Di:
DVVVVVVLVVLLVLLQDPDPVCLVVLLVCLVPVLVCLQVVVVVDDLVSSVVSVVSSLVSHDPPGPVVSSVVSVVSNCPHPSNPDPDD

Radius of gyration: 12.93 Å; chains: 1; bounding box: 27×27×40 Å

pLDDT: mean 90.41, std 10.15, range [38.22, 97.62]